Protein AF-A0AAJ6EEC4-F1 (afdb_monomer_lite)

Secondary structure (DSSP, 8-state):
-----------STTHHHHHHHHHHH-TT-HHHHHHHHHHHHHTT-TTTTHHHHHHHHHHGGGS-HHHHHHHHHHHHHHTT-HHHHHHHHHHHHHH-TT-HHHHHHHTTS-------TTSS--

Structure (mmCIF, N/CA/C/O backbone):
data_AF-A0AAJ6EEC4-F1
#
_entry.id   AF-A0AAJ6EEC4-F1
#
loop_
_atom_site.group_PDB
_atom_site.id
_atom_site.type_symbol
_atom_site.label_atom_id
_atom_site.label_alt_id
_atom_site.label_comp_id
_atom_site.label_asym_id
_atom_site.label_entity_id
_atom_site.label_seq_id
_atom_site.pdbx_PDB_ins_code
_atom_site.Cartn_x
_atom_site.Cartn_y
_atom_site.Cartn_z
_atom_site.occupancy
_atom_site.B_iso_or_equiv
_atom_site.auth_seq_id
_atom_site.auth_comp_id
_atom_site.auth_asym_id
_atom_site.auth_atom_id
_atom_site.pdbx_PDB_model_num
ATOM 1 N N . MET A 1 1 ? 25.594 -29.635 -0.043 1.00 36.19 1 MET A N 1
ATOM 2 C CA . MET A 1 1 ? 26.523 -28.786 -0.818 1.00 36.19 1 MET A CA 1
ATOM 3 C C . MET A 1 1 ? 25.955 -27.378 -0.868 1.00 36.19 1 MET A C 1
ATOM 5 O O . MET A 1 1 ? 24.872 -27.201 -1.396 1.00 36.19 1 MET A O 1
ATOM 9 N N . SER A 1 2 ? 26.677 -26.488 -0.183 1.00 35.69 2 SER A N 1
ATOM 10 C CA . SER A 1 2 ? 26.644 -25.026 0.001 1.00 35.69 2 SER A CA 1
ATOM 11 C C . SER A 1 2 ? 25.387 -24.164 -0.234 1.00 35.69 2 SER A C 1
ATOM 13 O O . SER A 1 2 ? 24.701 -24.308 -1.242 1.00 35.69 2 SER A O 1
ATOM 15 N N . PRO A 1 3 ? 25.141 -23.192 0.676 1.00 43.88 3 PRO A N 1
ATOM 16 C CA . PRO A 1 3 ? 23.972 -22.324 0.674 1.00 43.88 3 PRO A CA 1
ATOM 17 C C . PRO A 1 3 ? 24.124 -21.228 -0.384 1.00 43.88 3 PRO A C 1
ATOM 19 O O . PRO A 1 3 ? 25.214 -20.690 -0.587 1.00 43.88 3 PRO A O 1
ATOM 22 N N . ALA A 1 4 ? 23.025 -20.864 -1.042 1.00 45.69 4 ALA A N 1
ATOM 23 C CA . ALA A 1 4 ? 22.975 -19.641 -1.826 1.00 45.69 4 ALA A CA 1
ATOM 24 C C . ALA A 1 4 ? 23.105 -18.465 -0.854 1.00 45.69 4 ALA A C 1
ATOM 26 O O . ALA A 1 4 ? 22.151 -18.083 -0.180 1.00 45.69 4 ALA A O 1
ATOM 27 N N . SER A 1 5 ? 24.324 -17.941 -0.742 1.00 43.78 5 SER A N 1
ATOM 28 C CA . SER A 1 5 ? 24.631 -16.688 -0.074 1.00 43.78 5 SER A CA 1
ATOM 29 C C . SER A 1 5 ? 23.691 -15.605 -0.592 1.00 43.78 5 SER A C 1
ATOM 31 O O . SER A 1 5 ? 23.860 -15.096 -1.701 1.00 43.78 5 SER A O 1
ATOM 33 N N . THR A 1 6 ? 22.694 -15.252 0.219 1.00 47.03 6 THR A N 1
ATOM 34 C CA . THR A 1 6 ? 21.914 -14.029 0.063 1.00 47.03 6 THR A CA 1
ATOM 35 C C . THR A 1 6 ? 22.887 -12.868 0.179 1.00 47.03 6 THR A C 1
ATOM 37 O O . THR A 1 6 ? 23.285 -12.448 1.262 1.00 47.03 6 THR A O 1
ATOM 40 N N . ASN A 1 7 ? 23.341 -12.407 -0.979 1.00 43.19 7 ASN A N 1
ATOM 41 C CA . ASN A 1 7 ? 24.212 -11.262 -1.124 1.00 43.19 7 ASN A CA 1
ATOM 42 C C . ASN A 1 7 ? 23.442 -10.004 -0.680 1.00 43.19 7 ASN A C 1
ATOM 44 O O . ASN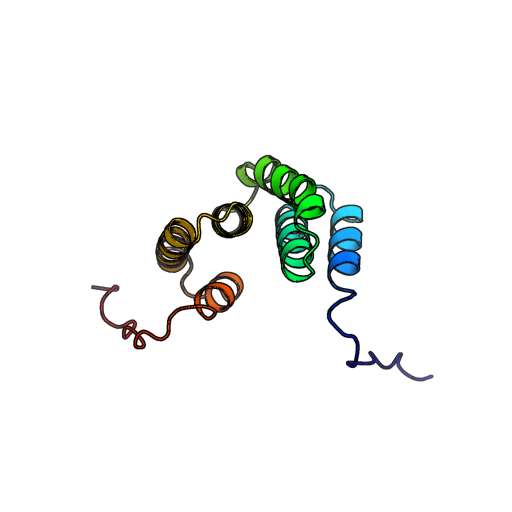 A 1 7 ? 22.667 -9.433 -1.450 1.00 43.19 7 ASN A O 1
ATOM 48 N N . CYS A 1 8 ? 23.633 -9.590 0.577 1.00 33.66 8 CYS A N 1
ATOM 49 C CA . CYS A 1 8 ? 23.051 -8.394 1.204 1.00 33.66 8 CYS A CA 1
ATOM 50 C C . CYS A 1 8 ? 23.685 -7.079 0.707 1.00 33.66 8 CYS A C 1
ATOM 52 O O . CYS A 1 8 ? 23.926 -6.151 1.475 1.00 33.66 8 CYS A O 1
ATOM 54 N N . SER A 1 9 ? 23.939 -6.975 -0.596 1.00 39.44 9 SER A N 1
ATOM 55 C CA . SER A 1 9 ? 24.523 -5.793 -1.236 1.00 39.44 9 SER A CA 1
ATOM 56 C C . SER A 1 9 ? 23.708 -5.348 -2.451 1.00 39.44 9 SER A C 1
ATOM 58 O O . SER A 1 9 ? 24.275 -4.963 -3.473 1.00 39.44 9 SER A O 1
ATOM 60 N N . ARG A 1 10 ? 22.368 -5.410 -2.393 1.00 44.84 10 ARG A N 1
ATOM 61 C CA . ARG A 1 10 ? 21.526 -4.825 -3.448 1.00 44.84 10 ARG A CA 1
ATOM 62 C C . ARG A 1 10 ? 20.993 -3.455 -3.024 1.00 44.84 10 ARG A C 1
ATOM 64 O O . ARG A 1 10 ? 20.250 -3.384 -2.047 1.00 44.84 10 ARG A O 1
ATOM 71 N N . PRO A 1 11 ? 21.285 -2.372 -3.774 1.00 42.44 11 PRO A N 1
ATOM 72 C CA . PRO A 1 11 ? 20.498 -1.147 -3.659 1.00 42.44 11 PRO A CA 1
ATOM 73 C C . PRO A 1 11 ? 19.026 -1.481 -3.945 1.00 42.44 11 PRO A C 1
ATOM 75 O O . PRO A 1 11 ? 18.759 -2.464 -4.636 1.00 42.44 11 PRO A O 1
ATOM 78 N N . ALA A 1 12 ? 18.085 -0.668 -3.452 1.00 49.62 12 ALA A N 1
ATOM 79 C CA . ALA A 1 12 ? 16.624 -0.883 -3.402 1.00 49.62 12 ALA A CA 1
ATOM 80 C C . ALA A 1 12 ? 15.886 -1.285 -4.713 1.00 49.62 12 ALA A C 1
ATOM 82 O O . ALA A 1 12 ? 14.665 -1.410 -4.730 1.00 49.62 12 ALA A O 1
ATOM 83 N N . ARG A 1 13 ? 16.609 -1.546 -5.805 1.00 52.47 13 ARG A N 1
ATOM 84 C CA . ARG A 1 13 ? 16.187 -1.991 -7.142 1.00 52.47 13 ARG A CA 1
ATOM 85 C C . ARG A 1 13 ? 15.607 -3.421 -7.200 1.00 52.47 13 ARG A C 1
ATOM 87 O O . ARG A 1 13 ? 15.780 -4.101 -8.206 1.00 52.47 13 ARG A O 1
ATOM 94 N N . GLY A 1 14 ? 15.035 -3.955 -6.122 1.00 64.25 14 GLY A N 1
ATOM 95 C CA . GLY A 1 14 ? 14.493 -5.328 -6.093 1.00 64.25 14 GLY A CA 1
ATOM 96 C C . GLY A 1 14 ? 13.196 -5.509 -5.309 1.00 64.25 14 GLY A C 1
ATOM 97 O O . GLY A 1 14 ? 12.537 -6.533 -5.470 1.00 64.25 14 GLY A O 1
ATOM 98 N N . PHE A 1 15 ? 12.805 -4.531 -4.491 1.00 72.75 15 PHE A N 1
ATOM 99 C CA . PHE A 1 15 ? 11.579 -4.623 -3.698 1.00 72.75 15 PHE A CA 1
ATOM 100 C C . PHE A 1 15 ? 10.328 -4.585 -4.577 1.00 72.75 15 PHE A C 1
ATOM 102 O O . PHE A 1 15 ? 9.380 -5.321 -4.330 1.00 72.75 15 PHE A O 1
ATOM 109 N N . ASP A 1 16 ? 10.351 -3.804 -5.658 1.00 81.81 16 ASP A N 1
ATOM 110 C CA . ASP A 1 16 ? 9.255 -3.752 -6.624 1.00 81.81 16 ASP A CA 1
ATOM 111 C C . ASP A 1 16 ? 9.049 -5.099 -7.327 1.00 81.81 16 ASP A C 1
ATOM 113 O O . ASP A 1 16 ? 7.919 -5.452 -7.650 1.00 81.81 16 ASP A O 1
ATOM 117 N N . ARG A 1 17 ? 10.115 -5.885 -7.523 1.00 86.69 17 ARG A N 1
ATOM 118 C CA . ARG A 1 17 ? 9.994 -7.252 -8.043 1.00 86.69 17 ARG A CA 1
ATOM 119 C C . ARG A 1 17 ? 9.360 -8.190 -7.020 1.00 86.69 17 ARG A C 1
ATOM 121 O O . ARG A 1 17 ? 8.405 -8.867 -7.369 1.00 86.69 17 ARG A O 1
ATOM 128 N N . ALA A 1 18 ? 9.823 -8.164 -5.772 1.00 88.00 18 ALA A N 1
ATOM 129 C CA . ALA A 1 18 ? 9.261 -9.001 -4.713 1.00 88.00 18 ALA A CA 1
ATOM 130 C C . ALA A 1 18 ? 7.762 -8.732 -4.488 1.00 88.00 18 ALA A C 1
ATOM 132 O O . ALA A 1 18 ? 6.982 -9.669 -4.349 1.00 88.00 18 ALA A O 1
ATOM 133 N N . PHE A 1 19 ? 7.334 -7.464 -4.516 1.00 91.00 19 PHE A N 1
ATOM 134 C CA . PHE A 1 19 ? 5.911 -7.134 -4.405 1.00 91.00 19 PHE A CA 1
ATOM 135 C C . PHE A 1 19 ? 5.106 -7.550 -5.637 1.00 91.00 19 PHE A C 1
ATOM 137 O O . PHE A 1 19 ? 3.980 -8.006 -5.483 1.00 91.00 19 PHE A O 1
ATOM 144 N N . ARG A 1 20 ? 5.669 -7.451 -6.848 1.00 91.56 20 ARG A N 1
ATOM 145 C CA . ARG A 1 20 ? 5.012 -7.981 -8.054 1.00 91.56 20 ARG A CA 1
ATOM 146 C C . ARG A 1 20 ? 4.862 -9.500 -8.008 1.00 91.56 20 ARG A C 1
ATOM 148 O O . ARG A 1 20 ? 3.806 -9.994 -8.376 1.00 91.56 20 ARG A O 1
ATOM 155 N N . ASP A 1 21 ? 5.874 -10.220 -7.532 1.00 91.00 21 ASP A N 1
ATOM 156 C CA . ASP A 1 21 ? 5.805 -11.676 -7.384 1.00 91.00 21 ASP A CA 1
ATOM 157 C C . ASP A 1 21 ? 4.756 -12.063 -6.316 1.00 91.00 21 ASP A C 1
ATOM 159 O O . ASP A 1 21 ? 3.980 -12.991 -6.525 1.00 91.00 21 ASP A O 1
ATOM 163 N N . ALA A 1 22 ? 4.656 -11.304 -5.215 1.00 90.81 22 ALA A N 1
ATOM 164 C CA . ALA A 1 22 ? 3.602 -11.487 -4.212 1.00 90.81 22 ALA A CA 1
ATOM 165 C C . ALA A 1 22 ? 2.194 -11.229 -4.780 1.00 90.81 22 ALA A C 1
ATOM 167 O O . ALA A 1 22 ? 1.283 -12.002 -4.510 1.00 90.81 22 ALA A O 1
ATOM 168 N N . ILE A 1 23 ? 2.027 -10.186 -5.601 1.00 94.38 23 ILE A N 1
ATOM 169 C CA . ILE A 1 23 ? 0.764 -9.890 -6.298 1.00 94.38 23 ILE A CA 1
ATOM 170 C C . ILE A 1 23 ? 0.414 -10.995 -7.302 1.00 94.38 23 ILE A C 1
ATOM 172 O O . ILE A 1 23 ? -0.752 -11.328 -7.457 1.00 94.38 23 ILE A O 1
ATOM 176 N N . ALA A 1 24 ? 1.404 -11.569 -7.989 1.00 93.31 24 ALA A N 1
ATOM 177 C CA . ALA A 1 24 ? 1.168 -12.675 -8.913 1.00 93.31 24 ALA A CA 1
ATOM 178 C C . ALA A 1 24 ? 0.746 -13.965 -8.187 1.00 93.31 24 ALA A C 1
ATOM 180 O O . ALA A 1 24 ? 0.019 -14.775 -8.755 1.00 93.31 24 ALA A O 1
ATOM 181 N N . ALA A 1 25 ? 1.203 -14.163 -6.946 1.00 94.81 25 ALA A N 1
ATOM 182 C CA . ALA A 1 25 ? 0.786 -15.282 -6.104 1.00 94.81 25 ALA A CA 1
ATOM 183 C C . ALA A 1 25 ? -0.600 -15.065 -5.468 1.00 94.81 25 ALA A C 1
ATOM 185 O O . ALA A 1 25 ? -1.358 -16.022 -5.328 1.00 94.81 25 ALA A O 1
ATOM 186 N N . ASP A 1 26 ? -0.927 -13.825 -5.098 1.00 92.50 26 ASP A N 1
ATOM 187 C CA . ASP A 1 26 ? -2.236 -13.419 -4.583 1.00 92.50 26 ASP A CA 1
ATOM 188 C C . ASP A 1 26 ? -2.602 -12.016 -5.091 1.00 92.50 26 ASP A C 1
ATOM 190 O O . ASP A 1 26 ? -2.177 -10.985 -4.556 1.00 92.50 26 ASP A O 1
ATOM 194 N N . GLU A 1 27 ? -3.444 -11.972 -6.126 1.00 92.56 27 GLU A N 1
ATOM 195 C CA . GLU A 1 27 ? -3.895 -10.716 -6.730 1.00 92.56 27 GLU A CA 1
ATOM 196 C C . GLU A 1 27 ? -4.754 -9.871 -5.776 1.00 92.56 27 GLU A C 1
ATOM 198 O O . GLU A 1 27 ? -4.871 -8.651 -5.963 1.00 92.56 27 GLU A O 1
ATOM 203 N N . GLY A 1 28 ? -5.352 -10.509 -4.764 1.00 93.94 28 GLY A N 1
ATOM 204 C CA . GLY A 1 28 ? -6.161 -9.896 -3.716 1.00 93.94 28 GLY A CA 1
ATOM 205 C C . GLY A 1 28 ? -5.339 -9.325 -2.562 1.00 93.94 28 GLY A C 1
ATOM 206 O O . GLY A 1 28 ? -5.908 -8.679 -1.677 1.00 93.94 28 GLY A O 1
ATOM 207 N N . PHE A 1 29 ? -4.012 -9.488 -2.572 1.00 93.81 29 PHE A N 1
ATOM 208 C CA . PHE A 1 29 ? -3.165 -9.053 -1.470 1.00 93.81 29 PHE A CA 1
ATOM 209 C C . PHE A 1 29 ? -2.983 -7.525 -1.440 1.00 93.81 29 PHE A C 1
ATOM 211 O O . PHE A 1 29 ? -2.003 -6.959 -1.933 1.00 93.81 29 PHE A O 1
ATOM 218 N N . ALA A 1 30 ? -3.940 -6.828 -0.823 1.00 94.56 30 ALA A N 1
ATOM 219 C CA . ALA A 1 30 ? -4.014 -5.366 -0.805 1.00 94.56 30 ALA A CA 1
ATOM 220 C C . ALA A 1 30 ? -2.745 -4.686 -0.252 1.00 94.56 30 ALA A C 1
ATOM 222 O O . ALA A 1 30 ? -2.327 -3.638 -0.754 1.00 94.56 30 ALA A O 1
ATOM 223 N N . LEU A 1 31 ? -2.092 -5.294 0.749 1.00 92.50 31 LEU A N 1
ATOM 224 C CA . LEU A 1 31 ? -0.845 -4.765 1.306 1.00 92.50 31 LEU A CA 1
ATOM 225 C C . LEU A 1 31 ? 0.330 -4.833 0.318 1.00 92.50 31 LEU A C 1
ATOM 227 O O . LEU A 1 31 ? 1.183 -3.945 0.336 1.00 92.50 31 LEU A O 1
ATOM 231 N N . ALA A 1 32 ? 0.387 -5.837 -0.562 1.00 93.56 32 ALA A N 1
ATOM 232 C CA . ALA A 1 32 ? 1.432 -5.900 -1.582 1.00 93.56 32 ALA A CA 1
ATOM 233 C C . ALA A 1 32 ? 1.257 -4.791 -2.628 1.00 93.56 32 ALA A C 1
ATOM 235 O O . ALA A 1 32 ? 2.235 -4.148 -3.011 1.00 93.56 32 ALA A O 1
ATOM 236 N N . HIS A 1 33 ? 0.012 -4.496 -3.017 1.00 95.88 33 HIS A N 1
ATOM 237 C CA . HIS A 1 33 ? -0.307 -3.391 -3.927 1.00 95.88 33 HIS A CA 1
ATOM 238 C C . HIS A 1 33 ? 0.100 -2.025 -3.353 1.00 95.88 33 HIS A C 1
ATOM 240 O O . HIS A 1 33 ? 0.781 -1.249 -4.031 1.00 95.88 33 HIS A O 1
ATOM 246 N N . ILE A 1 34 ? -0.230 -1.737 -2.086 1.00 95.06 34 ILE A N 1
ATOM 247 C CA . ILE A 1 34 ? 0.140 -0.450 -1.471 1.00 95.06 34 ILE A CA 1
ATOM 248 C C . ILE A 1 34 ? 1.649 -0.342 -1.209 1.00 95.06 34 ILE A C 1
ATOM 250 O O . ILE A 1 34 ? 2.235 0.733 -1.370 1.00 95.06 34 ILE A O 1
ATOM 254 N N . ALA A 1 35 ? 2.305 -1.452 -0.860 1.00 92.44 35 ALA A N 1
ATOM 255 C CA . ALA A 1 35 ? 3.750 -1.490 -0.683 1.00 92.44 35 ALA A CA 1
ATOM 256 C C . ALA A 1 35 ? 4.486 -1.268 -2.012 1.00 92.44 35 ALA A C 1
ATOM 258 O O . ALA A 1 35 ? 5.431 -0.478 -2.054 1.00 92.44 35 ALA A O 1
ATOM 259 N N . LEU A 1 36 ? 4.001 -1.857 -3.113 1.00 94.31 36 LEU A N 1
ATOM 260 C CA . LEU A 1 36 ? 4.520 -1.600 -4.456 1.00 94.31 36 LEU A CA 1
ATOM 261 C C . LEU A 1 36 ? 4.377 -0.121 -4.835 1.00 94.31 36 LEU A C 1
ATOM 263 O O . LEU A 1 36 ? 5.349 0.482 -5.294 1.00 94.31 36 LEU A O 1
ATOM 267 N N . ALA A 1 37 ? 3.211 0.488 -4.590 1.00 94.56 37 ALA A N 1
ATOM 268 C CA . ALA A 1 37 ? 3.002 1.917 -4.829 1.00 94.56 37 ALA A CA 1
ATOM 269 C C . ALA A 1 37 ? 4.012 2.776 -4.048 1.00 94.56 37 ALA A C 1
ATOM 271 O O . ALA A 1 37 ? 4.647 3.673 -4.609 1.00 94.56 37 ALA A O 1
ATOM 272 N N . ARG A 1 38 ? 4.229 2.462 -2.763 1.00 91.88 38 ARG A N 1
ATOM 273 C CA . ARG A 1 38 ? 5.218 3.157 -1.931 1.00 91.88 38 ARG A CA 1
ATOM 274 C C . ARG A 1 38 ? 6.645 2.961 -2.438 1.00 91.88 38 ARG A C 1
ATOM 276 O O . ARG A 1 38 ? 7.402 3.929 -2.486 1.00 91.88 38 ARG A O 1
ATOM 283 N N . THR A 1 39 ? 7.024 1.749 -2.834 1.00 91.50 39 THR A N 1
ATOM 284 C CA . THR A 1 39 ? 8.345 1.485 -3.417 1.00 91.50 39 THR A CA 1
ATOM 285 C C . THR A 1 39 ? 8.550 2.289 -4.698 1.00 91.50 39 THR A C 1
ATOM 287 O O . THR A 1 39 ? 9.582 2.937 -4.845 1.00 91.50 39 THR A O 1
ATOM 290 N N . LEU A 1 40 ? 7.564 2.319 -5.596 1.00 91.44 40 LEU A N 1
ATOM 291 C CA . LEU A 1 40 ? 7.641 3.089 -6.839 1.00 91.44 40 LEU A CA 1
ATOM 292 C C . LEU A 1 40 ? 7.760 4.595 -6.574 1.00 91.44 40 LEU A C 1
ATOM 294 O O . LEU A 1 40 ? 8.575 5.252 -7.219 1.00 91.44 40 LEU A O 1
ATOM 298 N N . GLN A 1 41 ? 7.037 5.130 -5.584 1.00 89.81 41 GLN A N 1
ATOM 299 C CA . GLN A 1 41 ? 7.201 6.519 -5.143 1.00 89.81 41 GLN A CA 1
ATOM 300 C C . GLN A 1 41 ? 8.632 6.799 -4.660 1.00 89.81 41 GLN A C 1
ATOM 302 O O . GLN A 1 41 ? 9.244 7.766 -5.106 1.00 89.81 41 GLN A O 1
ATOM 307 N N . VAL A 1 42 ? 9.180 5.954 -3.779 1.00 88.75 42 VAL A N 1
ATOM 308 C CA . VAL A 1 42 ? 10.545 6.116 -3.236 1.00 88.75 42 VAL A CA 1
ATOM 309 C C . VAL A 1 42 ? 11.610 6.017 -4.334 1.00 88.75 42 VAL A C 1
ATOM 311 O O . VAL A 1 42 ? 12.632 6.692 -4.265 1.00 88.75 42 VAL A O 1
ATOM 314 N N . LEU A 1 43 ? 11.359 5.226 -5.379 1.00 87.88 43 LEU A N 1
ATOM 315 C CA . LEU A 1 43 ? 12.224 5.121 -6.558 1.00 87.88 43 LEU A CA 1
ATOM 316 C C . LEU A 1 43 ? 12.064 6.294 -7.549 1.00 87.88 43 LEU A C 1
ATOM 318 O O . LEU A 1 43 ? 12.666 6.258 -8.620 1.00 87.88 43 LEU A O 1
ATOM 322 N N . GLY A 1 44 ? 11.244 7.306 -7.241 1.00 88.81 44 GLY A N 1
ATOM 323 C CA . GLY A 1 44 ? 10.971 8.444 -8.128 1.00 88.81 44 GLY A CA 1
ATOM 324 C C . GLY A 1 44 ? 10.036 8.121 -9.301 1.00 88.81 44 GLY A C 1
ATOM 325 O O . GLY A 1 44 ? 9.790 8.966 -10.156 1.00 88.81 44 GLY A O 1
ATOM 326 N N . ARG A 1 45 ? 9.463 6.913 -9.339 1.00 89.88 45 ARG A N 1
ATOM 327 C CA . ARG A 1 45 ? 8.562 6.412 -10.392 1.00 89.88 45 ARG A CA 1
ATOM 328 C C . ARG A 1 45 ? 7.097 6.630 -10.009 1.00 89.88 45 ARG A C 1
ATOM 330 O O . ARG A 1 45 ? 6.265 5.734 -10.132 1.00 89.88 45 ARG A O 1
ATOM 337 N N . GLY A 1 46 ? 6.767 7.833 -9.533 1.00 88.00 46 GLY A N 1
ATOM 338 C CA . GLY A 1 46 ? 5.435 8.158 -9.003 1.00 88.00 46 GLY A CA 1
ATOM 339 C C . GLY A 1 46 ? 4.290 7.944 -10.001 1.00 88.00 46 GLY A C 1
ATOM 340 O O . GLY A 1 46 ? 3.196 7.557 -9.601 1.00 88.00 46 GLY A O 1
ATOM 341 N N . ASN A 1 47 ? 4.546 8.104 -11.302 1.00 90.06 47 ASN A N 1
ATOM 342 C CA . ASN A 1 47 ? 3.550 7.835 -12.345 1.00 90.06 47 ASN A CA 1
ATOM 343 C C . ASN A 1 47 ? 3.104 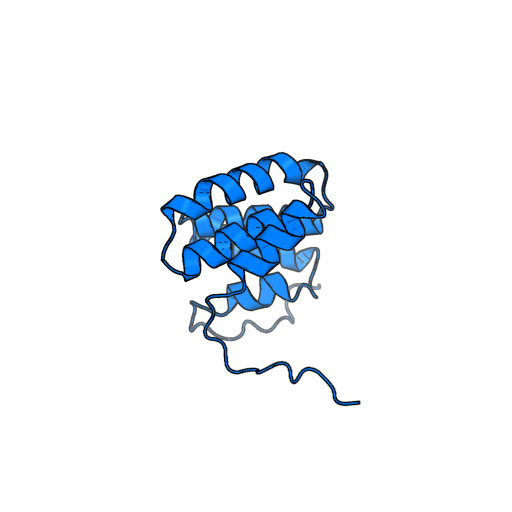6.365 -12.370 1.00 90.06 47 ASN A C 1
ATOM 345 O O . ASN A 1 47 ? 1.927 6.090 -12.583 1.00 90.06 47 ASN A O 1
ATOM 349 N N . GLU A 1 48 ? 4.017 5.432 -12.095 1.00 91.75 48 GLU A N 1
ATOM 350 C CA . GLU A 1 48 ? 3.721 3.996 -12.057 1.00 91.75 48 GLU A CA 1
ATOM 351 C C . GLU A 1 48 ? 3.067 3.562 -10.738 1.00 91.75 48 GLU A C 1
ATOM 353 O O . GLU A 1 48 ? 2.467 2.494 -10.672 1.00 91.75 48 GLU A O 1
ATOM 358 N N . ALA A 1 49 ? 3.147 4.385 -9.686 1.00 93.38 49 ALA A N 1
ATOM 359 C CA . ALA A 1 49 ? 2.558 4.085 -8.381 1.00 93.38 49 ALA A CA 1
ATOM 360 C C . ALA A 1 49 ? 1.022 4.199 -8.361 1.00 93.38 49 ALA A C 1
ATOM 362 O O . ALA A 1 49 ? 0.394 3.697 -7.429 1.00 93.38 49 ALA A O 1
ATOM 363 N N . LYS A 1 50 ? 0.414 4.836 -9.375 1.00 93.81 50 LYS A N 1
ATOM 364 C CA . LYS A 1 50 ? -1.036 5.085 -9.435 1.00 93.81 50 LYS A CA 1
ATOM 365 C C . LYS A 1 50 ? -1.850 3.796 -9.522 1.00 93.81 50 LYS A C 1
ATOM 367 O O . LYS A 1 50 ? -2.725 3.583 -8.692 1.00 93.81 50 LYS A O 1
ATOM 372 N N . ALA A 1 51 ? -1.517 2.913 -10.463 1.00 95.12 51 ALA A N 1
ATOM 373 C CA . ALA A 1 51 ? -2.281 1.683 -10.669 1.00 95.12 51 ALA A CA 1
ATOM 374 C C . ALA A 1 51 ? -2.243 0.737 -9.444 1.00 95.12 51 ALA A C 1
ATOM 376 O O . ALA A 1 51 ? -3.307 0.298 -9.005 1.00 95.12 51 ALA A O 1
ATOM 377 N N . PRO A 1 52 ? -1.081 0.468 -8.808 1.00 95.31 52 PRO A N 1
ATOM 378 C CA . PRO A 1 52 ? -1.052 -0.312 -7.570 1.00 95.31 52 PRO A CA 1
ATOM 379 C C . PRO A 1 52 ? -1.788 0.374 -6.408 1.00 95.31 52 PRO A C 1
ATOM 381 O O . PRO A 1 52 ? -2.450 -0.297 -5.620 1.00 95.31 52 PRO A O 1
ATOM 384 N N . LEU A 1 53 ? -1.736 1.708 -6.304 1.00 96.06 53 LEU A N 1
ATOM 385 C CA . LEU A 1 53 ? -2.494 2.447 -5.289 1.00 96.06 53 LEU A CA 1
ATOM 386 C C . LEU A 1 53 ? -4.011 2.269 -5.465 1.00 96.06 53 LEU A C 1
ATOM 388 O O . LEU A 1 53 ? -4.709 1.951 -4.503 1.00 96.06 53 LEU A O 1
ATOM 392 N N . GLU A 1 54 ? -4.518 2.452 -6.682 1.00 96.19 54 GLU A N 1
ATOM 393 C CA . GLU A 1 54 ? -5.938 2.271 -7.002 1.00 96.19 54 GLU A CA 1
ATOM 394 C C . GLU A 1 54 ? -6.395 0.842 -6.699 1.00 96.19 54 GLU A C 1
ATOM 396 O O . GLU A 1 54 ? -7.450 0.636 -6.093 1.00 96.19 54 GLU A O 1
ATOM 401 N N . ARG A 1 55 ? -5.564 -0.152 -7.037 1.00 97.00 55 ARG A N 1
ATOM 402 C CA . ARG A 1 55 ? -5.877 -1.552 -6.751 1.00 97.00 55 ARG A CA 1
ATOM 403 C C . ARG A 1 55 ? -5.927 -1.841 -5.252 1.00 97.00 55 ARG A C 1
ATOM 405 O O . ARG A 1 55 ? -6.858 -2.508 -4.806 1.00 97.00 55 ARG A O 1
ATOM 412 N N . ALA A 1 56 ? -4.991 -1.302 -4.470 1.00 96.38 56 ALA A N 1
ATOM 413 C CA . ALA A 1 56 ? -5.012 -1.429 -3.014 1.00 96.38 56 ALA A CA 1
ATOM 414 C C . ALA A 1 56 ? -6.280 -0.815 -2.399 1.00 96.38 56 ALA A C 1
ATOM 416 O O . ALA A 1 56 ? -6.900 -1.428 -1.533 1.00 96.38 56 ALA A O 1
ATOM 417 N N . LEU A 1 57 ? -6.698 0.366 -2.869 1.00 96.31 57 LEU A N 1
ATOM 418 C CA . LEU A 1 57 ? -7.920 1.030 -2.403 1.00 96.31 57 LEU A CA 1
ATOM 419 C C . LEU A 1 57 ? -9.182 0.228 -2.739 1.00 96.31 57 LEU A C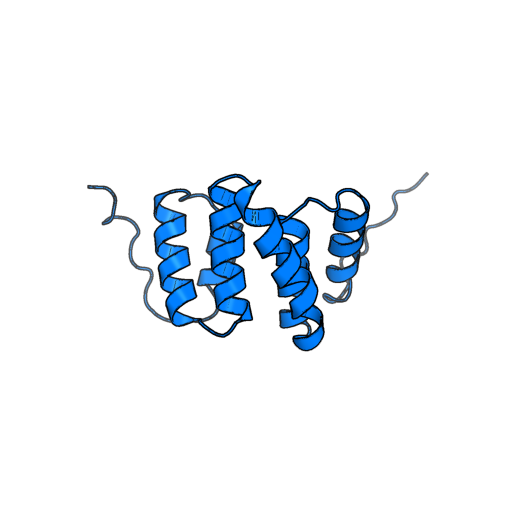 1
ATOM 421 O O . LEU A 1 57 ? -10.074 0.125 -1.901 1.00 96.31 57 LEU A O 1
ATOM 425 N N . ALA A 1 58 ? -9.241 -0.378 -3.926 1.00 97.00 58 ALA A N 1
ATOM 426 C CA . ALA A 1 58 ? -10.362 -1.226 -4.326 1.00 97.00 58 ALA A CA 1
ATOM 427 C C . ALA A 1 58 ? -10.480 -2.503 -3.473 1.00 97.00 58 ALA A C 1
ATOM 429 O O . ALA A 1 58 ? -11.584 -2.992 -3.248 1.00 97.00 58 ALA A O 1
ATOM 430 N N . LEU A 1 59 ? -9.353 -3.042 -2.999 1.00 96.06 59 LEU A N 1
ATOM 431 C CA . LEU A 1 59 ? -9.304 -4.251 -2.170 1.00 96.06 59 LEU A CA 1
ATOM 432 C C . LEU A 1 59 ? -9.474 -3.963 -0.670 1.00 96.06 59 LEU A C 1
ATOM 434 O O . LEU A 1 59 ? -9.840 -4.862 0.085 1.00 96.06 59 LEU A O 1
ATOM 438 N N . ALA A 1 60 ? -9.247 -2.721 -0.229 1.00 94.38 60 ALA A N 1
ATOM 439 C CA . ALA A 1 60 ? -9.289 -2.335 1.180 1.00 94.38 60 ALA A CA 1
ATOM 440 C C . ALA A 1 60 ? -10.567 -2.774 1.926 1.00 94.38 60 ALA A C 1
ATOM 442 O O . ALA A 1 60 ? -10.420 -3.327 3.018 1.00 94.38 60 ALA A O 1
ATOM 443 N N . PRO A 1 61 ? -11.797 -2.629 1.381 1.00 94.44 61 PRO A N 1
ATOM 444 C CA . PRO A 1 61 ? -13.019 -3.019 2.094 1.00 94.44 61 PRO A CA 1
ATOM 445 C C . PRO A 1 61 ? -13.084 -4.504 2.478 1.00 94.44 61 PRO A C 1
ATOM 447 O O . PRO A 1 61 ? -13.792 -4.856 3.416 1.00 94.44 61 PRO A O 1
ATOM 450 N N . ALA A 1 62 ? -12.348 -5.367 1.772 1.00 92.94 62 ALA A N 1
ATOM 451 C CA . ALA A 1 62 ? -12.292 -6.804 2.033 1.00 92.94 62 ALA A CA 1
ATOM 452 C C . ALA A 1 62 ? -11.172 -7.208 3.015 1.00 92.94 62 ALA A C 1
ATOM 454 O O . ALA A 1 62 ? -11.039 -8.384 3.341 1.00 92.94 62 ALA A O 1
ATOM 455 N N . THR A 1 63 ? -10.357 -6.254 3.475 1.00 92.50 63 THR A N 1
ATOM 456 C CA . THR A 1 63 ? -9.213 -6.498 4.371 1.00 92.50 63 THR A CA 1
ATOM 457 C C . THR A 1 63 ? -9.545 -6.210 5.836 1.00 92.50 63 THR A C 1
ATOM 459 O O . THR A 1 63 ? -10.589 -5.636 6.153 1.00 92.50 63 THR A O 1
ATOM 462 N N . THR A 1 64 ? -8.653 -6.585 6.756 1.00 91.81 64 THR A N 1
ATOM 463 C CA . THR A 1 64 ? -8.819 -6.290 8.189 1.00 91.81 64 THR A CA 1
ATOM 464 C C . THR A 1 64 ? -8.789 -4.782 8.468 1.00 91.81 64 THR A C 1
ATOM 466 O O . THR A 1 64 ? -8.163 -4.015 7.740 1.00 91.81 64 THR A O 1
ATOM 469 N N . SER A 1 65 ? -9.392 -4.324 9.573 1.00 89.81 65 SER A N 1
ATOM 470 C CA . SER A 1 65 ? -9.372 -2.897 9.957 1.00 89.81 65 SER A CA 1
ATOM 471 C C . SER A 1 65 ? -7.953 -2.324 10.060 1.00 89.81 65 SER A C 1
ATOM 473 O O . SER A 1 65 ? -7.717 -1.160 9.739 1.00 89.81 65 SER A O 1
ATOM 475 N N . ARG A 1 66 ? -6.986 -3.159 10.457 1.00 89.44 66 ARG A N 1
ATOM 476 C CA . ARG A 1 66 ? -5.569 -2.793 10.490 1.00 89.44 66 ARG A CA 1
ATOM 477 C C . ARG A 1 66 ? -5.019 -2.530 9.085 1.00 89.44 66 ARG A C 1
ATOM 479 O O . ARG A 1 66 ? -4.359 -1.522 8.846 1.00 89.44 66 ARG A O 1
ATOM 486 N N . GLU A 1 67 ? -5.287 -3.423 8.143 1.00 90.56 67 GLU A N 1
ATOM 487 C CA . GLU A 1 67 ? -4.837 -3.277 6.755 1.00 90.56 67 GLU A CA 1
ATOM 488 C C . GLU A 1 67 ? -5.503 -2.085 6.067 1.00 90.56 67 GLU A C 1
ATOM 490 O O . GLU A 1 67 ? -4.829 -1.322 5.374 1.00 90.56 67 GLU A O 1
ATOM 495 N N . GLN A 1 68 ? -6.787 -1.853 6.341 1.00 93.06 68 GLN A N 1
ATOM 496 C CA . GLN A 1 68 ? -7.505 -0.664 5.884 1.00 93.06 68 GLN A CA 1
ATOM 497 C C . GLN A 1 68 ? -6.825 0.626 6.355 1.00 93.06 68 GLN A C 1
ATOM 499 O O . GLN A 1 68 ? -6.614 1.540 5.555 1.00 93.06 68 GLN A O 1
ATOM 504 N N . GLY A 1 69 ? -6.419 0.689 7.628 1.00 91.06 69 GLY A N 1
ATOM 505 C CA . GLY A 1 69 ? -5.680 1.826 8.174 1.00 91.06 69 GLY A CA 1
ATOM 506 C C . GLY A 1 69 ? -4.345 2.063 7.461 1.00 91.06 69 GLY A C 1
ATOM 507 O O . GLY A 1 69 ? -4.032 3.196 7.088 1.00 91.06 69 GLY A O 1
ATOM 508 N N . HIS A 1 70 ? -3.594 0.999 7.160 1.00 90.50 70 HIS A N 1
ATOM 509 C CA . HIS A 1 70 ? -2.359 1.098 6.372 1.00 90.50 70 HIS A CA 1
ATOM 510 C C . HIS A 1 70 ? -2.599 1.658 4.977 1.00 90.50 70 HIS A C 1
ATOM 512 O O . HIS A 1 70 ? -1.907 2.588 4.552 1.00 90.50 70 HIS A O 1
ATOM 518 N N . ILE A 1 71 ? -3.584 1.107 4.272 1.00 93.88 71 ILE A N 1
ATOM 519 C CA . ILE A 1 71 ? -3.919 1.530 2.915 1.00 93.88 71 ILE A CA 1
ATOM 520 C C . ILE A 1 71 ? -4.326 3.006 2.922 1.00 93.88 71 ILE A C 1
ATOM 522 O O . ILE A 1 71 ? -3.822 3.782 2.110 1.00 93.88 71 ILE A O 1
ATOM 526 N N . ALA A 1 72 ? -5.147 3.429 3.887 1.00 93.19 72 ALA A N 1
ATOM 527 C CA . ALA A 1 72 ? -5.574 4.817 4.028 1.00 93.19 72 ALA A CA 1
ATOM 528 C C . ALA A 1 72 ? -4.406 5.782 4.304 1.00 93.19 72 ALA A C 1
ATOM 530 O O . ALA A 1 72 ? -4.336 6.856 3.700 1.00 93.19 72 ALA A O 1
ATOM 531 N N . ILE A 1 73 ? -3.470 5.409 5.183 1.00 91.62 73 ILE A N 1
ATOM 532 C CA . ILE A 1 73 ? -2.278 6.214 5.492 1.00 91.62 73 ILE A CA 1
ATOM 533 C C . ILE A 1 73 ? -1.410 6.382 4.244 1.00 91.62 73 ILE A C 1
ATOM 535 O O . ILE A 1 73 ? -1.080 7.506 3.856 1.00 91.62 73 ILE A O 1
ATOM 539 N N . PHE A 1 74 ? -1.056 5.278 3.585 1.00 91.88 74 PHE A N 1
ATOM 540 C CA . PHE A 1 74 ? -0.187 5.331 2.413 1.00 91.88 74 PHE A CA 1
ATOM 541 C C . PHE A 1 74 ? -0.858 6.011 1.224 1.00 91.88 74 PHE A C 1
ATOM 543 O O . PHE A 1 74 ? -0.181 6.751 0.516 1.00 91.88 74 PHE A O 1
ATOM 550 N N . ALA A 1 75 ? -2.172 5.867 1.046 1.00 93.75 75 ALA A N 1
ATOM 551 C CA . ALA A 1 75 ? -2.914 6.600 0.026 1.00 93.75 75 ALA A CA 1
ATOM 552 C C . ALA A 1 75 ? -2.794 8.120 0.210 1.00 93.75 75 ALA A C 1
ATOM 554 O O . ALA A 1 75 ? -2.544 8.843 -0.758 1.00 93.75 75 ALA A O 1
ATOM 555 N N . LYS A 1 76 ? -2.890 8.614 1.452 1.00 92.88 76 LYS A N 1
ATOM 556 C CA . LYS A 1 76 ? -2.693 10.040 1.760 1.00 92.88 76 LYS A CA 1
ATOM 557 C C . LYS A 1 76 ? -1.268 10.493 1.463 1.00 92.88 76 LYS A C 1
ATOM 559 O O . LYS A 1 76 ? -1.086 11.553 0.872 1.00 92.88 76 LYS A O 1
ATOM 564 N N . ILE A 1 77 ? -0.267 9.681 1.801 1.00 89.88 77 ILE A N 1
ATOM 565 C CA . ILE A 1 77 ? 1.140 10.003 1.517 1.00 89.88 77 ILE A CA 1
ATOM 566 C C . ILE A 1 77 ? 1.417 10.031 0.009 1.00 89.88 77 ILE A C 1
ATOM 568 O O . ILE A 1 77 ? 2.069 10.947 -0.487 1.00 89.88 77 ILE A O 1
ATOM 572 N N . LEU A 1 78 ? 0.910 9.043 -0.728 1.00 90.25 78 LEU A N 1
ATOM 573 C CA . LEU A 1 78 ? 1.089 8.926 -2.175 1.00 90.25 78 LEU A CA 1
ATOM 574 C C . LEU A 1 78 ? 0.365 10.037 -2.943 1.00 90.25 78 LEU A C 1
ATOM 576 O O . LEU A 1 78 ? 0.843 10.463 -3.989 1.00 90.25 78 LEU A O 1
ATOM 580 N N . SER A 1 79 ? -0.724 10.558 -2.377 1.00 89.94 79 SER A N 1
ATOM 581 C CA . SER A 1 79 ? -1.486 11.687 -2.921 1.00 89.94 79 SER A CA 1
ATOM 582 C C . SER A 1 79 ? -0.963 13.061 -2.471 1.00 89.94 79 SER A C 1
ATOM 584 O O . SER A 1 79 ? -1.605 14.072 -2.739 1.00 89.94 79 SER A O 1
ATOM 586 N N . GLY A 1 80 ? 0.161 13.123 -1.743 1.00 88.31 80 GLY A N 1
ATOM 587 C CA . GLY A 1 80 ? 0.760 14.379 -1.270 1.00 88.31 80 GLY A CA 1
ATOM 588 C C . GLY A 1 80 ? 0.074 15.023 -0.056 1.00 88.31 80 GLY A C 1
ATOM 589 O O . GLY A 1 80 ? 0.454 16.112 0.364 1.00 88.31 80 GLY A O 1
ATOM 590 N N . GLN A 1 81 ? -0.901 14.357 0.567 1.00 87.38 81 GLN A N 1
ATOM 591 C CA . GLN A 1 81 ? -1.636 14.849 1.738 1.00 87.38 81 GLN A CA 1
ATOM 592 C C . GLN A 1 81 ? -0.885 14.537 3.045 1.00 87.38 81 GLN A C 1
ATOM 594 O O . GLN A 1 81 ? -1.413 13.879 3.943 1.00 87.38 81 GLN A O 1
ATOM 599 N N . GLY A 1 82 ? 0.366 14.993 3.158 1.00 84.19 82 GLY A N 1
ATOM 600 C CA . GLY A 1 82 ? 1.262 14.649 4.271 1.00 84.19 82 GLY A CA 1
ATOM 601 C C . GLY A 1 82 ? 0.701 14.992 5.657 1.00 84.19 82 GLY A C 1
ATOM 602 O O . GLY A 1 82 ? 0.744 14.159 6.558 1.00 84.19 82 GLY A O 1
ATOM 603 N N . ALA A 1 83 ? 0.092 16.171 5.820 1.00 85.56 83 ALA A N 1
ATOM 604 C CA . ALA A 1 83 ? -0.519 16.575 7.090 1.00 85.56 83 ALA A CA 1
ATOM 605 C C . ALA A 1 83 ? -1.677 15.645 7.501 1.00 85.56 83 ALA A C 1
ATOM 607 O O . ALA A 1 83 ? -1.736 15.183 8.638 1.00 85.56 83 ALA A O 1
ATOM 608 N N . ALA A 1 84 ? -2.556 15.296 6.557 1.00 86.12 84 ALA A N 1
ATOM 609 C CA . ALA A 1 84 ? -3.653 14.364 6.811 1.00 86.12 84 ALA A CA 1
ATOM 610 C C . ALA A 1 84 ? -3.153 12.932 7.070 1.00 86.12 84 ALA A C 1
ATOM 612 O O . ALA A 1 84 ? -3.782 12.187 7.822 1.00 86.12 84 ALA A O 1
ATOM 613 N N . ALA A 1 85 ? -2.021 12.538 6.474 1.00 87.88 85 ALA A N 1
ATOM 614 C CA . ALA A 1 85 ? -1.384 11.257 6.758 1.00 87.88 85 ALA A CA 1
ATOM 615 C C . ALA A 1 85 ? -0.877 11.182 8.204 1.00 87.88 85 ALA A C 1
ATOM 617 O O . ALA A 1 85 ? -1.083 10.165 8.856 1.00 87.88 85 ALA A O 1
ATOM 618 N N . VAL A 1 86 ? -0.281 12.255 8.735 1.00 85.06 86 VAL A N 1
ATOM 619 C CA . VAL A 1 86 ? 0.172 12.317 10.138 1.00 85.06 86 VAL A CA 1
ATOM 620 C C . VAL A 1 86 ? -0.998 12.122 11.104 1.00 85.06 86 VAL A C 1
ATOM 622 O O . VAL A 1 86 ? -0.893 11.318 12.031 1.00 85.06 86 VAL A O 1
ATOM 625 N N . SER A 1 87 ? -2.133 12.783 10.861 1.00 85.75 87 SER A N 1
ATOM 626 C CA . SER A 1 87 ? -3.347 12.586 11.663 1.00 85.75 87 SER A CA 1
ATOM 627 C C . SER A 1 87 ? -3.885 11.156 11.560 1.00 85.75 87 SER A C 1
ATOM 629 O O . SER A 1 87 ? -4.227 10.558 12.576 1.00 85.75 87 SER A O 1
ATOM 631 N N . ALA A 1 88 ? -3.912 10.581 10.353 1.00 86.62 88 ALA A N 1
ATOM 632 C CA . ALA A 1 88 ? -4.356 9.203 10.144 1.00 86.62 88 ALA A CA 1
ATOM 633 C C . ALA A 1 88 ? -3.442 8.183 10.846 1.00 86.62 88 ALA A C 1
ATOM 635 O O . ALA A 1 88 ? -3.929 7.214 11.419 1.00 86.62 88 ALA A O 1
ATOM 636 N N . ILE A 1 89 ? -2.128 8.423 10.855 1.00 84.62 89 ILE A N 1
ATOM 637 C CA . ILE A 1 89 ? -1.155 7.610 11.592 1.00 84.62 89 ILE A CA 1
ATOM 638 C C . ILE A 1 89 ? -1.437 7.663 13.096 1.00 84.62 89 ILE A C 1
ATOM 640 O O . ILE A 1 89 ? -1.485 6.618 13.743 1.00 84.62 89 ILE A O 1
ATOM 644 N N . ALA A 1 90 ? -1.639 8.860 13.654 1.00 83.75 90 ALA A N 1
ATOM 645 C CA . ALA A 1 90 ? -1.941 9.021 15.074 1.00 83.75 90 ALA A CA 1
ATOM 646 C C . ALA A 1 90 ? -3.211 8.255 15.474 1.00 83.75 90 ALA A C 1
ATOM 648 O O . ALA A 1 90 ? -3.229 7.591 16.508 1.00 83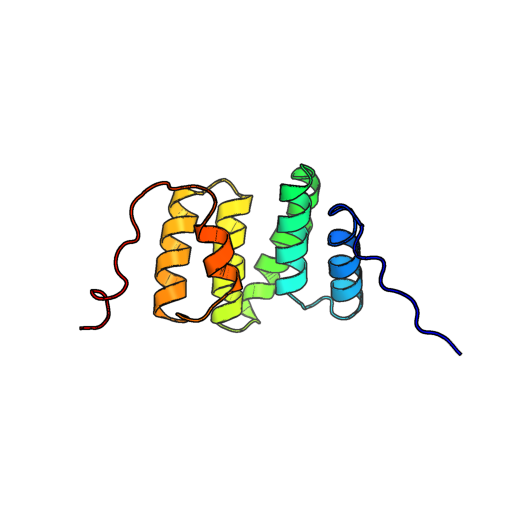.75 90 ALA A O 1
ATOM 649 N N . GLU A 1 91 ? -4.244 8.297 14.634 1.00 85.69 91 GLU A N 1
ATOM 650 C CA . GLU A 1 91 ? -5.493 7.576 14.875 1.00 85.69 91 GLU A CA 1
ATOM 651 C C . GLU A 1 91 ? -5.336 6.054 14.748 1.00 85.69 91 GLU A C 1
ATOM 653 O O . GLU A 1 91 ? -5.842 5.297 15.580 1.00 85.69 91 GLU A O 1
ATOM 658 N N . HIS A 1 92 ? -4.575 5.590 13.754 1.00 85.38 92 HIS A N 1
ATOM 659 C CA . HIS A 1 92 ? -4.263 4.169 13.579 1.00 85.38 92 HIS A CA 1
ATOM 660 C C . HIS A 1 92 ? -3.513 3.597 14.786 1.00 85.38 92 HIS A C 1
ATOM 662 O O . HIS A 1 92 ? -3.839 2.513 15.265 1.00 85.38 92 HIS A O 1
ATOM 668 N N . MET A 1 93 ? -2.554 4.346 15.338 1.00 81.88 93 MET A N 1
ATOM 669 C CA . MET A 1 93 ? -1.772 3.910 16.501 1.00 81.88 93 MET A CA 1
ATOM 670 C C . MET A 1 93 ? -2.600 3.777 17.784 1.00 81.88 93 MET A C 1
ATOM 672 O O . MET A 1 93 ? -2.244 2.963 18.631 1.00 81.88 93 MET A O 1
ATOM 676 N N . LYS A 1 94 ? -3.716 4.503 17.938 1.00 82.19 94 LYS A N 1
ATOM 677 C CA . LYS A 1 94 ? -4.622 4.302 19.087 1.00 82.19 94 LYS A CA 1
ATOM 678 C C . LYS A 1 94 ? -5.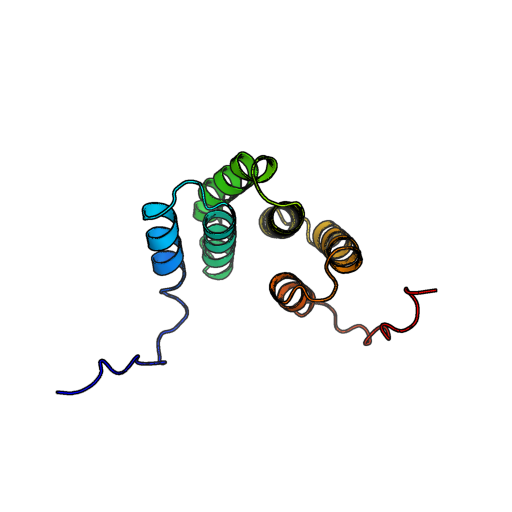238 2.904 19.083 1.00 82.19 94 LYS A C 1
ATOM 680 O O . LYS A 1 94 ? -5.366 2.279 20.130 1.00 82.19 94 LYS A O 1
ATOM 685 N N . HIS A 1 95 ? -5.583 2.412 17.897 1.00 78.94 95 HIS A N 1
ATOM 686 C CA . HIS A 1 95 ? -6.207 1.104 17.701 1.00 78.94 95 HIS A CA 1
ATOM 687 C C . HIS A 1 95 ? -5.176 -0.020 17.533 1.00 78.94 95 HIS A C 1
ATOM 689 O O . HIS A 1 95 ? -5.479 -1.190 17.750 1.00 78.94 95 HIS A O 1
ATOM 695 N N . SER A 1 96 ? -3.952 0.309 17.115 1.00 73.81 96 SER A N 1
ATOM 696 C CA . SER A 1 96 ? -2.865 -0.642 16.857 1.00 73.81 96 SER A CA 1
ATOM 697 C C . SER A 1 96 ? -1.510 -0.070 17.310 1.00 73.81 96 SER A C 1
ATOM 699 O O . SER A 1 96 ? -0.660 0.270 16.487 1.00 73.81 96 SER A O 1
ATOM 701 N N . PRO A 1 97 ? -1.262 0.020 18.630 1.00 66.38 97 PRO A N 1
ATOM 702 C CA . PRO A 1 97 ? -0.089 0.711 19.182 1.00 66.38 97 PRO A CA 1
ATOM 703 C C . PRO A 1 97 ? 1.250 0.015 18.901 1.00 66.38 97 PRO A C 1
ATOM 705 O O . PRO A 1 97 ? 2.307 0.623 19.038 1.00 66.38 97 PRO A O 1
ATOM 708 N N . ARG A 1 98 ? 1.232 -1.262 18.499 1.00 73.88 98 ARG A N 1
ATOM 709 C CA . ARG A 1 98 ? 2.433 -2.058 18.183 1.00 73.88 98 ARG A CA 1
ATOM 710 C C . ARG A 1 98 ? 2.679 -2.214 16.681 1.00 73.88 98 ARG A C 1
ATOM 712 O O . ARG A 1 98 ? 3.385 -3.127 16.259 1.00 73.88 98 ARG A O 1
ATOM 719 N N . ASP A 1 99 ? 2.085 -1.351 15.863 1.00 75.38 99 ASP A N 1
ATOM 720 C CA . ASP A 1 99 ? 2.169 -1.474 14.414 1.00 75.38 99 ASP A CA 1
ATOM 721 C C . ASP A 1 99 ? 3.468 -0.905 13.824 1.00 75.38 99 ASP A C 1
ATOM 723 O O . ASP A 1 99 ? 3.581 0.282 13.500 1.00 75.38 99 ASP A O 1
ATOM 727 N N . ALA A 1 100 ? 4.466 -1.776 13.665 1.00 65.06 100 ALA A N 1
ATOM 728 C CA . ALA A 1 100 ? 5.803 -1.402 13.205 1.00 65.06 100 ALA A CA 1
ATOM 729 C C . ALA A 1 100 ? 5.831 -0.729 11.815 1.00 65.06 100 ALA A C 1
ATOM 731 O O . ALA A 1 100 ? 6.706 0.100 11.561 1.00 65.06 100 ALA A O 1
ATOM 732 N N . MET A 1 101 ? 4.881 -1.037 10.917 1.00 64.12 101 MET A N 1
ATOM 733 C CA . MET A 1 101 ? 4.858 -0.455 9.563 1.00 64.12 101 MET A CA 1
ATOM 734 C C . MET A 1 101 ? 4.521 1.039 9.579 1.00 64.12 101 MET A C 1
ATOM 736 O O . MET A 1 101 ? 5.051 1.810 8.778 1.00 64.12 101 MET A O 1
ATOM 740 N N . VAL A 1 102 ? 3.659 1.452 10.507 1.00 60.47 102 VAL A N 1
ATOM 741 C CA . VAL A 1 102 ? 3.212 2.841 10.650 1.00 60.47 102 VAL A CA 1
ATOM 742 C C . VAL A 1 102 ? 4.220 3.670 11.450 1.00 60.47 102 VAL A C 1
ATOM 744 O O . VAL A 1 102 ? 4.502 4.814 11.083 1.00 60.47 102 VAL A O 1
ATOM 747 N N . LEU A 1 103 ? 4.854 3.063 12.461 1.00 56.38 103 LEU A N 1
ATOM 748 C CA . LEU A 1 103 ? 5.946 3.657 13.244 1.00 56.38 103 LEU A CA 1
ATOM 749 C C . LEU A 1 103 ? 7.112 4.146 12.364 1.00 56.38 103 LEU A C 1
ATOM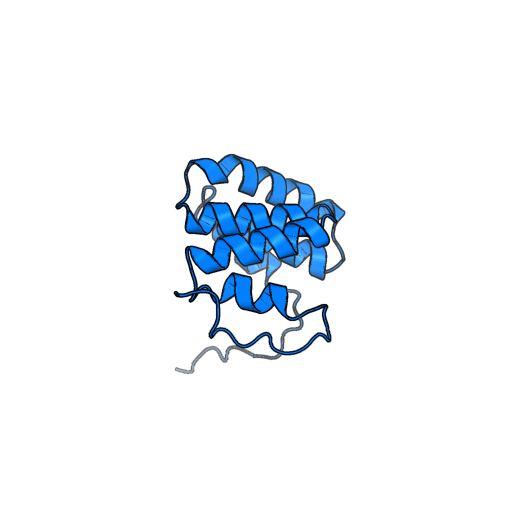 751 O O . LEU A 1 103 ? 7.589 5.267 12.538 1.00 56.38 103 LEU A O 1
ATOM 755 N N . GLY A 1 104 ? 7.532 3.355 11.369 1.00 55.16 104 GLY A N 1
ATOM 756 C CA . GLY A 1 104 ? 8.614 3.739 10.453 1.00 55.16 104 GLY A CA 1
ATOM 757 C C . GLY A 1 104 ? 8.273 4.915 9.529 1.00 55.16 104 GLY A C 1
ATOM 758 O O . GLY A 1 104 ? 9.160 5.668 9.132 1.00 55.16 104 GLY A O 1
ATOM 759 N N . CYS A 1 105 ? 6.991 5.121 9.207 1.00 51.31 105 CYS A N 1
ATOM 760 C CA . CYS A 1 105 ? 6.568 6.211 8.327 1.00 51.31 105 CYS A CA 1
ATOM 761 C C . CYS A 1 105 ? 6.430 7.561 9.053 1.00 51.31 105 CYS A C 1
ATOM 763 O O . CYS A 1 105 ? 6.521 8.609 8.412 1.00 51.31 105 CYS A O 1
ATOM 765 N N . HIS A 1 106 ? 6.246 7.550 10.377 1.00 49.47 106 HIS A N 1
ATOM 766 C CA . HIS A 1 106 ? 6.156 8.763 11.198 1.00 49.47 106 HIS A CA 1
ATOM 767 C C . HIS A 1 106 ? 7.529 9.427 11.436 1.00 49.47 106 HIS A C 1
ATOM 769 O O . HIS A 1 106 ? 7.606 10.621 11.709 1.00 49.47 106 HIS A O 1
ATOM 775 N N . GLY A 1 107 ? 8.627 8.672 11.301 1.00 45.91 107 GLY A N 1
ATOM 776 C CA . GLY A 1 107 ? 9.980 9.115 11.666 1.00 45.91 107 GLY A CA 1
ATOM 777 C C . GLY A 1 107 ? 10.736 9.958 10.631 1.00 45.91 107 GLY A C 1
ATOM 778 O O . GLY A 1 107 ? 11.854 10.378 10.910 1.00 45.91 107 GLY A O 1
ATOM 779 N N . ALA A 1 108 ? 10.178 10.215 9.445 1.00 43.09 108 ALA A N 1
ATOM 780 C CA . ALA A 1 108 ? 10.943 10.788 8.330 1.00 43.09 108 ALA A CA 1
ATOM 781 C C . ALA A 1 108 ? 10.824 12.317 8.145 1.00 43.09 108 ALA A C 1
ATOM 783 O O . ALA A 1 108 ? 11.274 12.816 7.116 1.00 43.09 108 ALA A O 1
ATOM 784 N N . GLY A 1 109 ? 10.229 13.081 9.075 1.00 42.78 109 GLY A N 1
ATOM 785 C CA . GLY A 1 109 ? 9.948 14.495 8.767 1.00 42.78 109 GLY A CA 1
ATOM 786 C C . GLY A 1 109 ? 9.750 15.508 9.889 1.00 42.78 109 GLY A C 1
ATOM 787 O O . GLY A 1 109 ? 9.566 16.678 9.569 1.00 42.78 109 GLY A O 1
ATOM 788 N N . THR A 1 110 ? 9.801 15.154 11.173 1.00 42.31 110 THR A N 1
ATOM 789 C CA . THR A 1 110 ? 9.597 16.163 12.229 1.00 42.31 110 THR A CA 1
ATOM 790 C C . THR A 1 110 ? 10.614 16.024 13.346 1.00 42.31 110 THR A C 1
ATOM 792 O O . THR A 1 110 ? 10.479 15.188 14.236 1.00 42.31 110 THR A O 1
ATOM 795 N N . GLY A 1 111 ? 11.605 16.918 13.332 1.00 41.84 111 GLY A N 1
ATOM 796 C CA . GLY A 1 111 ? 12.439 17.269 14.480 1.00 41.84 111 GLY A CA 1
ATOM 797 C C . GLY A 1 111 ? 11.638 17.980 15.575 1.00 41.84 111 GLY A C 1
ATOM 798 O O . GLY A 1 111 ? 11.979 19.082 15.995 1.00 41.84 111 GLY A O 1
ATOM 799 N N . HIS A 1 112 ? 10.570 17.354 16.059 1.00 39.62 112 HIS A N 1
ATOM 800 C CA . HIS A 1 112 ? 9.851 17.805 17.237 1.00 39.62 112 HIS A CA 1
ATOM 801 C C . HIS A 1 112 ? 9.763 16.657 18.226 1.00 39.62 112 HIS A C 1
ATOM 803 O O . HIS A 1 112 ? 9.025 15.702 18.025 1.00 39.62 112 HIS A O 1
ATOM 809 N N . ARG A 1 113 ? 10.591 16.796 19.271 1.00 38.12 113 ARG A N 1
ATOM 810 C CA . ARG A 1 113 ? 10.404 16.301 20.637 1.00 38.12 113 ARG A CA 1
ATOM 811 C C . ARG A 1 113 ? 9.472 15.104 20.734 1.00 38.12 113 ARG A C 1
ATOM 813 O O . ARG A 1 113 ? 8.261 15.278 20.716 1.00 38.12 113 ARG A O 1
ATOM 820 N N . CYS A 1 114 ? 10.092 13.945 20.941 1.00 34.19 114 CYS A N 1
ATOM 821 C CA . CYS A 1 114 ? 9.563 12.796 21.665 1.00 34.19 114 CYS A CA 1
ATOM 822 C C . CYS A 1 114 ? 8.427 13.218 22.618 1.00 34.19 114 CYS A C 1
ATOM 824 O O . CYS A 1 114 ? 8.666 13.621 23.760 1.00 34.19 114 CYS A O 1
ATOM 826 N N . LEU A 1 115 ? 7.191 13.218 22.113 1.00 39.28 115 LEU A N 1
ATOM 827 C CA . LEU A 1 115 ? 6.009 13.412 22.930 1.00 39.28 115 LEU A CA 1
ATOM 828 C C . LEU A 1 115 ? 5.832 12.085 23.642 1.00 39.28 115 LEU A C 1
ATOM 830 O O . LEU A 1 115 ? 5.325 11.113 23.090 1.00 39.28 115 LEU A O 1
ATOM 834 N N . ARG A 1 116 ? 6.388 12.075 24.852 1.00 41.25 116 ARG A N 1
ATOM 835 C CA . ARG A 1 116 ? 6.212 11.097 25.915 1.00 41.25 116 ARG A CA 1
ATOM 836 C C . ARG A 1 116 ? 4.838 10.440 25.788 1.00 41.25 116 ARG A C 1
ATOM 838 O O . ARG A 1 116 ? 3.810 11.083 26.005 1.00 41.25 116 ARG A O 1
ATOM 845 N N . LEU A 1 117 ? 4.850 9.162 25.431 1.00 41.72 117 LEU A N 1
ATOM 846 C CA . LEU A 1 117 ? 3.690 8.295 25.239 1.00 41.72 117 LEU A CA 1
ATOM 847 C C . LEU A 1 117 ? 2.992 7.947 26.579 1.00 41.72 117 LEU A C 1
ATOM 849 O O . LEU A 1 117 ? 2.455 6.859 26.720 1.00 41.72 117 LEU A O 1
ATOM 853 N N . ASP A 1 118 ? 3.013 8.858 27.560 1.00 44.19 118 ASP A N 1
ATOM 854 C CA . ASP A 1 118 ? 2.465 8.681 28.916 1.00 44.19 118 ASP A CA 1
ATOM 855 C C . ASP A 1 118 ? 1.122 9.407 29.120 1.00 44.19 118 ASP A C 1
ATOM 857 O O . ASP A 1 118 ? 0.573 9.387 30.216 1.00 44.19 118 ASP A O 1
ATOM 861 N N . ARG A 1 119 ? 0.572 10.095 28.106 1.00 43.28 119 ARG A N 1
ATOM 862 C CA . ARG A 1 119 ? -0.608 10.969 28.302 1.00 43.28 119 ARG A CA 1
ATOM 863 C C . ARG A 1 119 ? -1.835 10.657 27.444 1.00 43.28 119 ARG A C 1
ATOM 865 O O . ARG A 1 119 ? -2.717 11.501 27.339 1.00 43.28 119 ARG A O 1
ATOM 872 N N . LEU A 1 120 ? -1.908 9.473 26.837 1.00 43.53 120 LEU A N 1
ATOM 873 C CA . LEU A 1 120 ? -3.077 9.044 26.048 1.00 43.53 120 LEU A CA 1
ATOM 874 C C . LEU A 1 120 ? -3.680 7.700 26.487 1.00 43.53 120 LEU A C 1
ATOM 876 O O . LEU A 1 120 ? -4.487 7.133 25.762 1.00 43.53 120 LEU A O 1
ATOM 880 N N . LEU A 1 121 ? -3.333 7.224 27.683 1.00 36.53 121 LEU A N 1
ATOM 881 C CA . LEU A 1 121 ? -4.055 6.158 28.379 1.00 36.53 121 LEU A CA 1
ATOM 882 C C . LEU A 1 121 ? -4.323 6.635 29.811 1.00 36.53 121 LEU A C 1
ATOM 884 O O . LEU A 1 121 ? -3.588 6.298 30.736 1.00 36.53 121 LEU A O 1
ATOM 888 N N . GLY A 1 122 ? -5.311 7.520 29.939 1.00 38.41 122 GLY A N 1
ATOM 889 C CA . GLY A 1 122 ? -6.039 7.737 31.187 1.00 38.41 122 GLY A CA 1
ATOM 890 C C . GLY A 1 122 ? -7.294 6.885 31.164 1.00 38.41 122 GLY A C 1
ATOM 891 O O . GLY A 1 122 ? -7.897 6.813 30.069 1.00 38.41 122 GLY A O 1
#

Sequence (122 aa):
MSPASTNCSRPARGFDRAFRDAIAADEGFALAHIALARTLQVLGRGNEAKAPLERALALAPATTSREQGHIAIFAKILSGQGAAAVSAIAEHMKHSPRDAMVLGCHGAGTGHRCLRLDRLLG

Radius of gyration: 16.44 Å; chains: 1; bounding box: 40×47×44 Å

pLDDT: mean 76.32, std 21.45, range [33.66, 97.0]

Foldseek 3Di:
DDDDPPPPPDDLVPLLVVLVVVCVVPVLPLVSLLVNLVSCVVVVNLVVSVVSLVSSQVSLVVDDPLSVLVSVLSNCVSVVVPVVSLVSLVVSCVVVVPDPVSVVVNPPDDPDDDPPPPPPPD